Protein AF-A0A258X0D1-F1 (afdb_monomer_lite)

pLDDT: mean 90.56, std 8.78, range [53.41, 97.88]

Radius of gyration: 20.95 Å; chains: 1; bounding box: 41×29×73 Å

Secondary structure (DSSP, 8-state):
-THHHHHHHHHHHHHHHHHHHIIIIIITT--S-HHHHHHHHHHHHHHHHHHHHHHHHHHT----HHHHHHHHHHHHHHHHHHHHHHHHHHHHHHHHHS---HHHHHHHHHHHHHHT-

Sequence (117 aa):
MTAHLLFPLIVSLFFSMVHYLSYTRVVSHLHVKQTTKQWLKYLLISNMIAIIGYLFSRYGFNPPKIVYFALSLSIGIGFVVFIGTIVYELLHLLQRLVPFDEQKRNFFKRSTDLAFL

Foldseek 3Di:
DVVLVVVLVVVLVVLVVLLVLLLVQPLVPDPDDPVVSVVSNVLSVVLSVLLNVLSCCVRPHPDDPVSNVVSVVSVVVSVVSNVVSVVSVVVVVVCVVDPDDPVVVVVVVVVVVVVVD

Structure (mmCIF, N/CA/C/O backbone):
data_AF-A0A258X0D1-F1
#
_entry.id   AF-A0A258X0D1-F1
#
loop_
_atom_site.group_PDB
_atom_site.id
_atom_site.type_symbol
_atom_site.label_atom_id
_atom_site.label_alt_id
_atom_site.label_comp_id
_atom_site.label_asym_id
_atom_site.label_entity_id
_atom_site.label_seq_id
_atom_site.pdbx_PDB_ins_code
_atom_site.Cartn_x
_atom_site.Cartn_y
_atom_site.Cartn_z
_atom_site.occupancy
_atom_site.B_iso_or_equiv
_atom_site.auth_seq_id
_atom_site.auth_comp_id
_atom_site.auth_asym_id
_atom_site.auth_atom_id
_atom_site.pdbx_PDB_model_num
ATOM 1 N N . MET A 1 1 ? 4.376 -14.837 -27.167 1.00 53.41 1 MET A N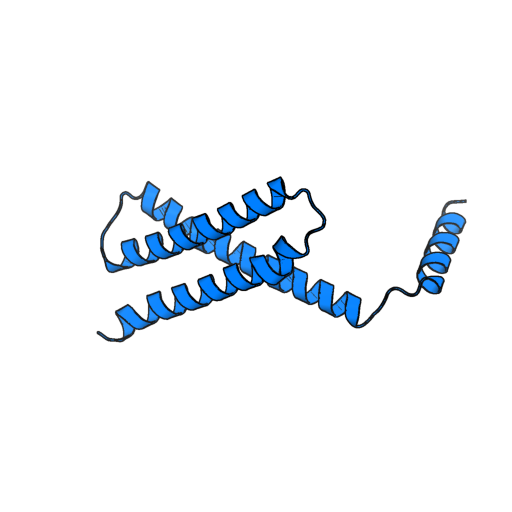 1
ATOM 2 C CA . MET A 1 1 ? 4.125 -13.375 -27.159 1.00 53.41 1 MET A CA 1
ATOM 3 C C . MET A 1 1 ? 3.046 -12.960 -26.151 1.00 53.41 1 MET A C 1
ATOM 5 O O . MET A 1 1 ? 3.261 -11.994 -25.437 1.00 53.41 1 MET A O 1
ATOM 9 N N . THR A 1 2 ? 1.939 -13.703 -26.009 1.00 61.34 2 THR A N 1
ATOM 10 C CA . THR A 1 2 ? 0.822 -13.384 -25.086 1.00 61.34 2 THR A CA 1
ATOM 11 C C . THR A 1 2 ? 1.197 -13.395 -23.594 1.00 61.34 2 THR A C 1
ATOM 13 O O . THR A 1 2 ? 0.790 -12.506 -22.853 1.00 61.34 2 THR A O 1
ATOM 16 N N . ALA A 1 3 ? 2.037 -14.336 -23.150 1.00 65.19 3 ALA A N 1
ATOM 17 C CA . ALA A 1 3 ? 2.432 -14.456 -21.740 1.00 65.19 3 ALA A CA 1
ATOM 18 C C . ALA A 1 3 ? 3.205 -13.238 -21.185 1.00 65.19 3 ALA A C 1
ATOM 20 O O . ALA A 1 3 ? 3.095 -12.938 -19.997 1.00 65.19 3 ALA A O 1
ATOM 21 N N . HIS A 1 4 ? 3.940 -12.501 -22.031 1.00 72.50 4 HIS A N 1
ATOM 22 C CA . HIS A 1 4 ? 4.722 -11.331 -21.601 1.00 72.50 4 HIS A CA 1
ATOM 23 C C . HIS A 1 4 ? 3.849 -10.141 -21.186 1.00 72.50 4 HIS A C 1
ATOM 25 O O . HIS A 1 4 ? 4.292 -9.328 -20.383 1.00 72.50 4 HIS A O 1
ATOM 31 N N . LEU A 1 5 ? 2.616 -10.056 -21.697 1.00 81.38 5 LEU A N 1
ATOM 32 C CA . LEU A 1 5 ? 1.650 -9.015 -21.334 1.00 81.38 5 LEU A CA 1
ATOM 33 C C . LEU A 1 5 ? 0.695 -9.473 -20.226 1.00 81.38 5 LEU A C 1
ATOM 35 O O . LEU A 1 5 ? 0.280 -8.664 -19.400 1.00 81.38 5 LEU A O 1
ATOM 39 N N . LEU A 1 6 ? 0.382 -10.771 -20.169 1.00 88.25 6 LEU A N 1
ATOM 40 C CA . LEU A 1 6 ? -0.517 -11.323 -19.152 1.00 88.25 6 LEU A CA 1
ATOM 41 C C . LEU A 1 6 ? 0.054 -11.186 -17.739 1.00 88.25 6 LEU A C 1
ATOM 43 O O . LEU A 1 6 ? -0.665 -10.789 -16.829 1.00 88.25 6 LEU A O 1
ATOM 47 N N . PHE A 1 7 ? 1.344 -11.468 -17.550 1.00 88.06 7 PHE A N 1
ATOM 48 C CA . PHE A 1 7 ? 1.969 -11.372 -16.231 1.00 88.06 7 PHE A CA 1
ATOM 49 C C . PHE A 1 7 ? 1.909 -9.957 -15.618 1.00 88.06 7 PHE A C 1
ATOM 51 O O . PHE A 1 7 ? 1.356 -9.828 -14.524 1.00 88.06 7 PHE A O 1
ATOM 58 N N . PRO A 1 8 ? 2.407 -8.883 -16.271 1.00 91.38 8 PRO A N 1
ATOM 59 C CA . PRO A 1 8 ? 2.333 -7.539 -15.697 1.00 91.38 8 PRO A CA 1
ATOM 60 C C . PRO A 1 8 ? 0.889 -7.073 -15.489 1.00 91.38 8 PRO A C 1
ATOM 62 O O . PRO A 1 8 ? 0.617 -6.372 -14.517 1.00 91.38 8 PRO A O 1
ATOM 65 N N . LEU A 1 9 ? -0.048 -7.504 -16.340 1.00 91.69 9 LEU A N 1
ATOM 66 C CA . LEU A 1 9 ? -1.467 -7.197 -16.179 1.00 91.69 9 LEU A CA 1
ATOM 67 C C . LEU A 1 9 ? -2.052 -7.851 -14.921 1.00 91.69 9 LEU A C 1
ATOM 69 O O . LEU A 1 9 ? -2.681 -7.165 -14.117 1.00 91.69 9 LEU A O 1
ATOM 73 N N . ILE A 1 10 ? -1.804 -9.147 -14.710 1.00 94.06 10 ILE A N 1
ATOM 74 C CA . ILE A 1 10 ? -2.273 -9.877 -13.522 1.00 94.06 10 ILE A CA 1
ATOM 75 C C . ILE A 1 10 ? -1.662 -9.281 -12.252 1.00 94.06 10 ILE A C 1
ATOM 77 O O . ILE A 1 10 ? -2.381 -9.035 -11.286 1.00 94.06 10 ILE A O 1
ATOM 81 N N . VAL A 1 11 ? -0.355 -9.006 -12.256 1.00 93.62 11 VAL A N 1
ATOM 82 C CA . VAL A 1 11 ? 0.340 -8.419 -11.101 1.00 93.62 11 VAL A CA 1
ATOM 83 C C . VAL A 1 11 ? -0.200 -7.023 -10.791 1.00 93.62 11 VAL A C 1
ATOM 85 O O . VAL A 1 11 ? -0.480 -6.719 -9.632 1.00 93.62 11 VAL A O 1
ATOM 88 N N . SER A 1 12 ? -0.399 -6.184 -11.810 1.00 94.69 12 SER A N 1
ATOM 89 C CA . SER A 1 12 ? -0.979 -4.851 -11.632 1.00 94.69 12 SER A CA 1
ATOM 90 C C . SER A 1 12 ? -2.399 -4.924 -11.071 1.00 94.69 12 SER A C 1
ATOM 92 O O . SER A 1 12 ? -2.721 -4.205 -10.125 1.00 94.69 12 SER A O 1
ATOM 94 N N . LEU A 1 13 ? -3.236 -5.827 -11.588 1.00 96.69 13 LEU A N 1
ATOM 95 C CA . LEU A 1 13 ? -4.606 -6.004 -11.111 1.00 96.69 13 LEU A CA 1
ATOM 96 C C . LEU A 1 13 ? -4.641 -6.516 -9.666 1.00 96.69 13 LEU A C 1
ATOM 98 O O . LEU A 1 13 ? -5.370 -5.965 -8.840 1.00 96.69 13 LEU A O 1
ATOM 102 N N . PHE A 1 14 ? -3.801 -7.501 -9.339 1.00 97.06 14 PHE A N 1
ATOM 103 C CA . PHE A 1 14 ? -3.648 -8.015 -7.980 1.00 97.06 14 PHE A CA 1
ATOM 104 C C . PHE A 1 14 ? -3.250 -6.900 -7.007 1.00 97.06 14 PHE A C 1
ATOM 106 O O . PHE A 1 14 ? -3.956 -6.659 -6.028 1.00 97.06 14 PHE A O 1
ATOM 113 N N . PHE A 1 15 ? -2.174 -6.159 -7.289 1.00 97.31 15 PHE A N 1
ATOM 114 C CA . PHE A 1 15 ? -1.738 -5.086 -6.394 1.00 97.31 15 PHE A CA 1
ATOM 115 C C . PHE A 1 15 ? -2.723 -3.916 -6.347 1.00 97.31 15 PHE A C 1
ATOM 117 O O . PHE A 1 15 ? -2.885 -3.332 -5.278 1.00 97.31 15 PHE A O 1
ATOM 124 N N . SER A 1 16 ? -3.439 -3.616 -7.434 1.00 97.31 16 SER A N 1
ATOM 125 C CA . SER A 1 16 ? -4.530 -2.630 -7.411 1.00 97.31 16 SER A CA 1
ATOM 126 C C . SER A 1 16 ? -5.624 -3.049 -6.433 1.00 97.31 16 SER A C 1
ATOM 128 O O . SER A 1 16 ? -6.058 -2.243 -5.610 1.00 97.31 16 SER A O 1
ATOM 130 N N . MET A 1 17 ? -6.037 -4.319 -6.483 1.00 97.69 17 MET A N 1
ATOM 131 C CA . MET A 1 17 ? -7.036 -4.875 -5.573 1.00 97.69 17 MET A CA 1
ATOM 132 C C . MET A 1 17 ? -6.552 -4.823 -4.124 1.00 97.69 17 MET A C 1
ATOM 134 O O . MET A 1 17 ? -7.304 -4.381 -3.257 1.00 97.69 17 MET A O 1
ATOM 138 N N . VAL A 1 18 ? -5.298 -5.206 -3.864 1.00 97.56 18 VAL A N 1
ATOM 139 C CA . VAL A 1 18 ? -4.694 -5.109 -2.528 1.00 97.56 18 VAL A CA 1
ATOM 140 C C . VAL A 1 18 ? -4.763 -3.674 -2.013 1.00 97.56 18 VAL A C 1
ATOM 142 O O . VAL A 1 18 ? -5.366 -3.443 -0.973 1.00 97.56 18 VAL A O 1
ATOM 145 N N . HIS A 1 19 ? -4.236 -2.698 -2.756 1.00 97.88 19 HIS A N 1
ATOM 146 C CA . HIS A 1 19 ? -4.217 -1.297 -2.325 1.00 97.88 19 HIS A CA 1
ATOM 147 C C . HIS A 1 19 ? -5.625 -0.729 -2.113 1.00 97.88 19 HIS A C 1
ATOM 149 O O . HIS A 1 19 ? -5.866 -0.001 -1.145 1.00 97.88 19 HIS A O 1
ATOM 155 N N . TYR A 1 20 ? -6.567 -1.087 -2.988 1.00 97.38 20 TYR A N 1
ATOM 156 C CA . TYR A 1 20 ? -7.967 -0.703 -2.854 1.00 97.38 20 TYR A CA 1
ATOM 157 C C . TYR A 1 20 ? -8.599 -1.274 -1.577 1.00 97.38 20 TYR A C 1
ATOM 159 O O . TYR A 1 20 ? -9.237 -0.537 -0.816 1.00 97.38 20 TYR A O 1
ATOM 167 N N . LEU A 1 21 ? -8.399 -2.565 -1.301 1.00 96.75 21 LEU A N 1
ATOM 168 C CA . LEU A 1 21 ? -8.907 -3.213 -0.090 1.00 96.75 21 LEU A CA 1
ATOM 169 C C . LEU A 1 21 ? -8.250 -2.643 1.167 1.00 96.75 21 LEU A C 1
ATOM 171 O O . LEU A 1 21 ? -8.954 -2.298 2.113 1.00 96.75 21 LEU A O 1
ATOM 175 N N . SER A 1 22 ? -6.933 -2.449 1.166 1.00 97.12 22 SER A N 1
ATOM 176 C CA . SER A 1 22 ? -6.218 -1.830 2.285 1.00 97.12 22 SER A CA 1
ATOM 177 C C . SER A 1 22 ? -6.749 -0.433 2.590 1.00 97.12 22 SER A C 1
ATOM 179 O O . SER A 1 22 ? -6.953 -0.088 3.753 1.00 97.12 22 SER A O 1
ATOM 181 N N . TYR A 1 23 ? -7.039 0.370 1.564 1.00 97.25 23 TYR A N 1
ATOM 182 C CA . TYR A 1 23 ? -7.622 1.690 1.774 1.00 97.25 23 TYR A CA 1
ATOM 183 C C . TYR A 1 23 ? -9.048 1.614 2.338 1.00 97.25 23 TYR A C 1
ATOM 185 O O . TYR A 1 23 ? -9.348 2.247 3.351 1.00 97.25 23 TYR A O 1
ATOM 193 N N . THR A 1 24 ? -9.922 0.842 1.687 1.00 96.00 24 THR A N 1
ATOM 194 C CA . THR A 1 24 ? -11.360 0.797 2.002 1.00 96.00 24 THR A CA 1
ATOM 195 C C . THR A 1 24 ? -11.690 0.046 3.285 1.00 96.00 24 THR A C 1
ATOM 197 O O . THR A 1 24 ? -12.691 0.375 3.920 1.00 96.00 24 THR A O 1
ATOM 200 N N . ARG A 1 25 ? -10.877 -0.937 3.682 1.00 94.50 25 ARG A N 1
ATOM 201 C CA . ARG A 1 25 ? -11.086 -1.741 4.893 1.00 94.50 25 ARG A CA 1
ATOM 202 C C . ARG A 1 25 ? -10.250 -1.243 6.058 1.00 94.50 25 ARG A C 1
ATOM 204 O O . ARG A 1 25 ? -10.805 -1.032 7.12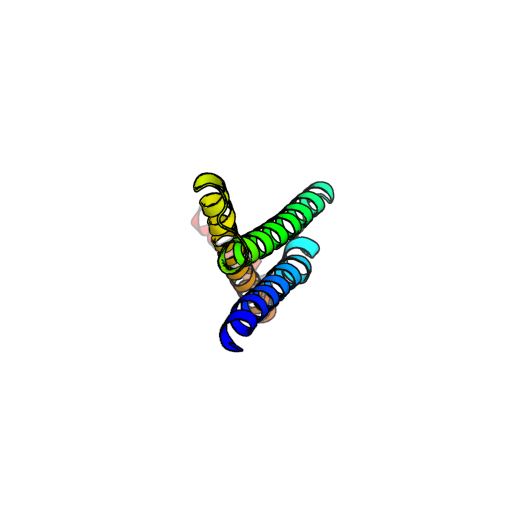7 1.00 94.50 25 ARG A O 1
ATOM 211 N N . VAL A 1 26 ? -8.961 -0.983 5.848 1.00 95.56 26 VAL A N 1
ATOM 212 C CA . VAL A 1 26 ? -8.035 -0.671 6.947 1.00 95.56 26 VAL A CA 1
ATOM 213 C C . VAL A 1 26 ? -7.921 0.836 7.176 1.00 95.56 26 VAL A C 1
ATOM 215 O O . VAL A 1 26 ? -8.212 1.329 8.265 1.00 95.56 26 VAL A O 1
ATOM 218 N N . VAL A 1 27 ? -7.516 1.601 6.156 1.00 95.12 27 VAL A N 1
ATOM 219 C CA . VAL A 1 27 ? -7.169 3.028 6.326 1.00 95.12 27 VAL A CA 1
ATOM 220 C C . VAL A 1 27 ? -8.398 3.895 6.616 1.00 95.12 27 VAL A C 1
ATOM 222 O O . VAL A 1 27 ? -8.338 4.793 7.460 1.00 95.12 27 VAL A O 1
ATOM 225 N N . SER A 1 28 ? -9.521 3.643 5.942 1.00 93.12 28 SER A N 1
ATOM 226 C CA . SER A 1 28 ? -10.774 4.388 6.134 1.00 93.12 28 SER A CA 1
ATOM 227 C C . SER A 1 28 ? -11.352 4.213 7.549 1.00 93.12 28 SER A C 1
ATOM 229 O O . SER A 1 28 ? -11.754 5.209 8.159 1.00 93.12 28 SER A O 1
ATOM 231 N N . HIS A 1 29 ? -11.313 2.992 8.095 1.00 93.00 29 HIS A N 1
ATOM 232 C CA . HIS A 1 29 ? -11.864 2.620 9.407 1.00 93.00 29 HIS A CA 1
ATOM 233 C C . HIS A 1 29 ? -10.889 2.832 10.576 1.00 93.00 29 HIS A C 1
ATOM 235 O O . HIS A 1 29 ? -11.257 2.655 11.739 1.00 93.00 29 HIS A O 1
ATOM 241 N N . LEU A 1 30 ? -9.647 3.238 10.299 1.00 91.25 30 LEU A N 1
ATOM 242 C CA . LEU A 1 30 ? -8.670 3.548 11.337 1.00 91.25 30 LEU A CA 1
ATOM 243 C C . LEU A 1 30 ? -9.140 4.757 12.171 1.00 91.25 30 LEU A C 1
ATOM 245 O O . LEU A 1 30 ? -9.479 5.808 11.624 1.00 91.25 30 LEU A O 1
ATOM 249 N N . HIS A 1 31 ? -9.126 4.652 13.498 1.00 92.00 31 HIS A N 1
ATOM 250 C CA . HIS A 1 31 ? -9.503 5.752 14.397 1.00 92.00 31 HIS A CA 1
ATOM 251 C C . HIS A 1 31 ? -8.301 6.674 14.665 1.00 92.00 31 HIS A C 1
ATOM 253 O O . HIS A 1 31 ? -7.758 6.720 15.765 1.00 92.00 31 HIS A O 1
ATOM 259 N N . VAL A 1 32 ? -7.849 7.388 13.629 1.00 94.25 32 VAL A N 1
ATOM 260 C CA . VAL A 1 32 ? -6.706 8.321 13.685 1.00 94.25 32 VAL A CA 1
ATOM 261 C C . VAL A 1 32 ? -7.048 9.673 13.059 1.00 94.25 32 VAL A C 1
ATOM 263 O O . VAL A 1 32 ? -8.058 9.812 12.366 1.00 94.25 32 VAL A O 1
ATOM 266 N N . LYS A 1 33 ? -6.177 10.670 13.267 1.00 96.19 33 LYS A N 1
ATOM 267 C CA . LYS A 1 33 ? -6.311 12.005 12.666 1.00 96.19 33 LYS A CA 1
ATOM 268 C C . LYS A 1 33 ? -6.431 11.918 11.140 1.00 96.19 33 LYS A C 1
ATOM 270 O O . LYS A 1 33 ? -5.748 11.127 10.489 1.00 96.19 33 LYS A O 1
ATOM 275 N N . GLN A 1 34 ? -7.245 12.800 10.561 1.00 94.31 34 GLN A N 1
ATOM 276 C CA . GLN A 1 34 ? -7.481 12.832 9.115 1.00 94.31 34 GLN A CA 1
ATOM 277 C C . GLN A 1 34 ? -6.197 13.073 8.309 1.00 94.31 34 GLN A C 1
ATOM 279 O O . GLN A 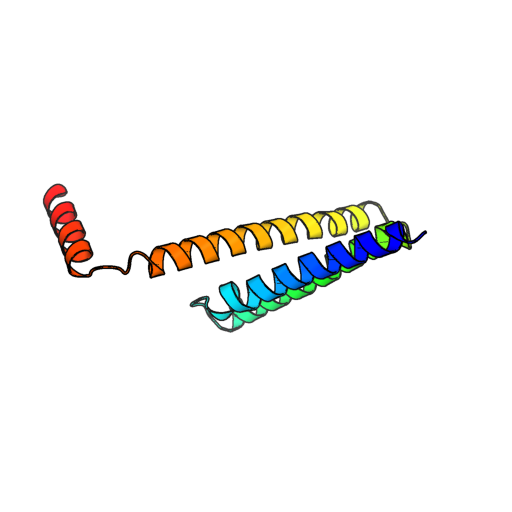1 34 ? -6.020 12.493 7.241 1.00 94.31 34 GLN A O 1
ATOM 284 N N . THR A 1 35 ? -5.269 13.871 8.842 1.00 96.06 35 THR A N 1
ATOM 285 C CA . THR A 1 35 ? -3.947 14.099 8.242 1.00 96.06 35 THR A CA 1
ATOM 286 C C . THR A 1 35 ? -3.154 12.799 8.111 1.00 96.06 35 THR A C 1
ATOM 288 O O . THR A 1 35 ? -2.609 12.516 7.048 1.00 96.06 35 THR A O 1
ATOM 291 N N . THR A 1 36 ? -3.151 11.952 9.143 1.00 95.62 36 THR A N 1
ATOM 292 C CA . THR A 1 36 ? -2.509 10.630 9.105 1.00 95.62 36 THR A CA 1
ATOM 293 C C . THR A 1 36 ? -3.164 9.717 8.067 1.00 95.62 36 THR A C 1
ATOM 295 O O . THR A 1 36 ? -2.456 9.048 7.316 1.00 95.62 36 THR A O 1
ATOM 298 N N . LYS A 1 37 ? -4.501 9.729 7.948 1.00 96.06 37 LYS A N 1
ATOM 299 C CA . LYS A 1 37 ? -5.200 8.971 6.891 1.00 96.06 37 LYS A CA 1
ATOM 300 C C . LYS A 1 37 ? -4.786 9.418 5.488 1.00 96.06 37 LYS A C 1
ATOM 302 O O . LYS A 1 37 ? -4.628 8.576 4.607 1.00 96.06 37 LYS A O 1
ATOM 307 N N . GLN A 1 38 ? -4.590 10.722 5.274 1.00 96.62 38 GLN A N 1
ATOM 308 C CA . GLN A 1 38 ? -4.107 11.238 3.989 1.00 96.62 38 GLN A CA 1
ATOM 309 C C . GLN A 1 38 ? -2.682 10.769 3.681 1.00 96.62 38 GLN A C 1
ATOM 311 O O . GLN A 1 38 ? -2.438 10.306 2.570 1.00 96.62 38 GLN A O 1
ATOM 316 N N . TRP A 1 39 ? -1.771 10.796 4.658 1.00 97.56 39 TRP A N 1
ATOM 317 C CA . TRP A 1 39 ? -0.417 10.259 4.480 1.00 97.56 39 TRP A CA 1
ATOM 318 C C . TRP A 1 39 ? -0.415 8.770 4.120 1.00 97.56 39 TRP A C 1
ATOM 320 O O . TRP A 1 39 ? 0.281 8.372 3.189 1.00 97.56 39 TRP A O 1
ATOM 330 N N . LEU A 1 40 ? -1.245 7.958 4.783 1.00 96.31 40 LEU A N 1
ATOM 331 C CA . LEU A 1 40 ? -1.403 6.539 4.443 1.00 96.31 40 LEU A CA 1
ATOM 332 C C . LEU A 1 40 ? -1.970 6.343 3.030 1.00 96.31 40 LEU A C 1
ATOM 334 O O . LEU A 1 40 ? -1.501 5.479 2.291 1.00 96.31 40 LEU A O 1
ATOM 338 N N . LYS A 1 41 ? -2.938 7.170 2.618 1.00 96.62 41 LYS A N 1
ATOM 339 C CA . LYS A 1 41 ? -3.459 7.163 1.244 1.00 96.62 41 LYS A CA 1
ATOM 340 C C . LYS A 1 41 ? -2.358 7.486 0.230 1.00 96.62 41 LYS A C 1
ATOM 342 O O . LYS A 1 41 ? -2.249 6.792 -0.777 1.00 96.62 41 LYS A O 1
ATOM 347 N N . TYR A 1 42 ? -1.541 8.508 0.484 1.00 97.38 42 TYR A N 1
ATOM 348 C CA . TYR A 1 42 ? -0.430 8.859 -0.402 1.00 97.38 42 TYR A CA 1
ATOM 349 C C . TYR A 1 42 ? 0.636 7.767 -0.459 1.00 97.38 42 TYR A C 1
ATOM 351 O O . TYR A 1 42 ? 1.148 7.508 -1.543 1.00 97.38 42 TYR A O 1
ATOM 359 N N . LEU A 1 43 ? 0.918 7.089 0.657 1.00 96.75 43 LEU A N 1
ATOM 360 C CA . LEU A 1 43 ? 1.816 5.932 0.695 1.00 96.75 43 LEU A CA 1
ATOM 361 C C . LEU A 1 43 ? 1.301 4.792 -0.193 1.00 96.75 43 LEU A C 1
ATOM 363 O O . LEU A 1 43 ? 2.063 4.242 -0.981 1.00 96.75 43 LEU A O 1
ATOM 367 N N . LEU A 1 44 ? 0.009 4.464 -0.111 1.00 97.31 44 LEU A N 1
ATOM 368 C CA . LEU A 1 44 ? -0.599 3.437 -0.962 1.00 97.31 44 LEU A CA 1
ATOM 369 C C . LEU A 1 44 ? -0.527 3.817 -2.451 1.00 97.31 44 LEU A C 1
ATOM 371 O O . LEU A 1 44 ? -0.154 2.999 -3.287 1.00 97.31 44 LEU A O 1
ATOM 375 N N . ILE A 1 45 ? -0.845 5.069 -2.792 1.00 97.38 45 ILE A N 1
ATOM 376 C CA . ILE A 1 45 ? -0.792 5.541 -4.184 1.00 97.38 45 ILE A CA 1
ATOM 377 C C . ILE A 1 45 ? 0.648 5.531 -4.710 1.00 97.38 45 ILE A C 1
ATOM 379 O O . ILE A 1 45 ? 0.893 5.045 -5.814 1.00 97.38 45 ILE A O 1
ATOM 383 N N . SER A 1 46 ? 1.611 6.037 -3.935 1.00 97.38 46 SER A N 1
ATOM 384 C CA . SER A 1 46 ? 3.013 6.081 -4.356 1.00 97.38 46 SER A CA 1
ATOM 385 C C . SER A 1 46 ? 3.612 4.680 -4.491 1.00 97.38 46 SER A C 1
ATOM 387 O O . SER A 1 46 ? 4.347 4.427 -5.447 1.00 97.38 46 SER A O 1
ATOM 389 N N . ASN A 1 47 ? 3.246 3.745 -3.607 1.00 97.50 47 ASN A N 1
ATOM 390 C CA . ASN A 1 47 ? 3.662 2.351 -3.720 1.00 97.50 47 ASN A CA 1
ATOM 391 C C . ASN A 1 47 ? 3.102 1.690 -4.986 1.00 97.50 47 ASN A C 1
ATOM 393 O O . ASN A 1 47 ? 3.858 1.056 -5.720 1.00 97.50 47 ASN A O 1
ATOM 397 N N . MET A 1 48 ? 1.826 1.917 -5.305 1.00 97.06 48 MET A N 1
ATOM 398 C CA . MET A 1 48 ? 1.220 1.409 -6.537 1.00 97.06 48 MET A CA 1
ATOM 399 C C . MET A 1 48 ? 1.924 1.944 -7.794 1.00 97.06 48 MET A C 1
ATOM 401 O O . MET A 1 48 ? 2.218 1.180 -8.716 1.00 97.06 48 MET A O 1
ATOM 405 N N . ILE A 1 49 ? 2.256 3.240 -7.825 1.00 97.00 49 ILE A N 1
ATOM 406 C CA . ILE A 1 49 ? 3.019 3.841 -8.930 1.00 97.00 49 ILE A CA 1
ATOM 407 C C . ILE A 1 49 ? 4.403 3.187 -9.052 1.00 97.00 49 ILE A C 1
ATOM 409 O O . ILE A 1 49 ? 4.836 2.872 -10.160 1.00 97.00 49 ILE A O 1
ATOM 413 N N . ALA A 1 50 ? 5.087 2.933 -7.933 1.00 96.31 50 ALA A N 1
ATOM 414 C CA . ALA A 1 50 ? 6.392 2.275 -7.936 1.00 96.31 50 ALA A CA 1
ATOM 415 C C . ALA A 1 50 ? 6.320 0.819 -8.435 1.00 96.31 50 ALA A C 1
ATOM 417 O O . ALA A 1 50 ? 7.192 0.399 -9.195 1.00 96.31 50 ALA A O 1
ATOM 418 N N . ILE A 1 51 ? 5.261 0.073 -8.104 1.00 96.12 51 ILE A N 1
ATOM 419 C CA . ILE A 1 51 ? 5.037 -1.287 -8.626 1.00 96.12 51 ILE A CA 1
ATOM 420 C C . ILE A 1 51 ? 4.827 -1.254 -10.143 1.00 96.12 51 ILE A C 1
ATOM 422 O O . ILE A 1 51 ? 5.413 -2.054 -10.874 1.00 96.12 51 ILE A O 1
ATOM 426 N N . ILE A 1 52 ? 4.034 -0.302 -10.640 1.00 94.94 52 ILE A N 1
ATOM 427 C CA . ILE A 1 52 ? 3.857 -0.098 -12.083 1.00 94.94 52 ILE A CA 1
ATOM 428 C C . ILE A 1 52 ? 5.206 0.240 -12.737 1.00 94.94 52 ILE A C 1
ATOM 430 O O . ILE A 1 52 ? 5.567 -0.357 -13.751 1.00 94.94 52 ILE A O 1
ATOM 434 N N . GLY A 1 53 ? 5.991 1.132 -12.126 1.00 93.94 53 GLY A N 1
ATOM 435 C CA . GLY A 1 53 ? 7.342 1.474 -12.576 1.00 93.94 53 GLY A CA 1
ATOM 436 C C . GLY A 1 53 ? 8.284 0.269 -12.618 1.00 93.94 53 GLY A C 1
ATOM 437 O O . GLY A 1 53 ? 9.026 0.108 -13.587 1.00 93.94 53 GLY A O 1
ATOM 438 N N . TYR A 1 54 ? 8.212 -0.623 -11.624 1.00 94.25 54 TYR A N 1
ATOM 439 C CA . TYR A 1 54 ? 8.956 -1.881 -11.630 1.00 94.25 54 TYR A CA 1
ATOM 440 C C . TYR A 1 54 ? 8.586 -2.736 -12.845 1.00 94.25 54 TYR A C 1
ATOM 442 O O . TYR A 1 54 ? 9.474 -3.161 -13.585 1.00 94.25 54 TYR A O 1
ATOM 450 N N . LEU A 1 55 ? 7.290 -2.942 -13.098 1.00 92.81 55 LEU A N 1
ATOM 451 C CA . LEU A 1 55 ? 6.823 -3.723 -14.246 1.00 92.81 55 LEU A CA 1
ATOM 452 C C . LEU A 1 55 ? 7.280 -3.095 -15.570 1.00 92.81 55 LEU A C 1
ATOM 454 O O . LEU A 1 55 ? 7.807 -3.803 -16.426 1.00 92.81 55 LEU A O 1
ATOM 458 N N . PHE A 1 56 ? 7.183 -1.773 -15.723 1.00 91.00 56 PHE A N 1
ATOM 459 C CA . PHE A 1 56 ? 7.706 -1.090 -16.911 1.00 91.00 56 PHE A CA 1
ATOM 460 C C . PHE A 1 56 ? 9.219 -1.256 -17.067 1.00 91.00 56 PHE A C 1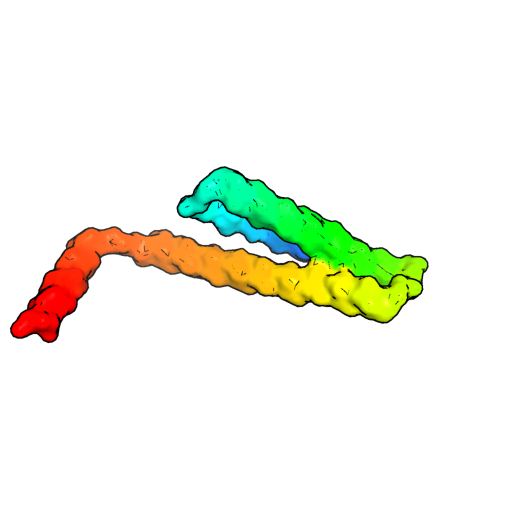
ATOM 462 O O . PHE A 1 56 ? 9.681 -1.536 -18.170 1.00 91.00 56 PHE A O 1
ATOM 469 N N . SER A 1 57 ? 9.998 -1.156 -15.988 1.00 90.81 57 SER A N 1
ATOM 470 C CA . SER A 1 57 ? 11.443 -1.409 -16.056 1.00 90.81 57 SER A CA 1
ATOM 471 C C . SER A 1 57 ? 11.781 -2.869 -16.371 1.00 90.81 57 SER A C 1
ATOM 473 O O . SER A 1 57 ? 12.803 -3.178 -16.968 1.00 90.81 57 SER A O 1
ATOM 475 N N . ARG A 1 58 ? 10.912 -3.810 -16.007 1.00 86.50 58 ARG A N 1
ATOM 476 C CA . ARG A 1 58 ? 11.153 -5.223 -16.291 1.00 86.50 58 ARG A CA 1
ATOM 477 C C . ARG A 1 58 ? 10.978 -5.560 -17.774 1.00 86.50 58 ARG A C 1
ATOM 479 O O . ARG A 1 58 ? 11.664 -6.455 -18.261 1.00 86.50 58 ARG A O 1
ATOM 486 N N . TYR A 1 59 ? 10.062 -4.879 -18.466 1.00 84.75 59 TYR A N 1
ATOM 487 C CA . TYR A 1 59 ? 9.662 -5.218 -19.839 1.00 84.75 59 TYR A CA 1
ATOM 488 C C . TYR A 1 59 ? 10.010 -4.159 -20.894 1.00 84.75 59 TYR A C 1
ATOM 490 O O . TYR A 1 59 ? 9.993 -4.478 -22.079 1.00 84.75 59 TYR A O 1
ATOM 498 N N . GLY A 1 60 ? 10.295 -2.919 -20.493 1.00 81.00 60 GLY A N 1
ATOM 499 C CA . GLY A 1 60 ? 10.428 -1.782 -21.409 1.00 81.00 60 GLY A CA 1
ATOM 500 C C . GLY A 1 60 ? 11.801 -1.113 -21.431 1.00 81.00 60 GLY A C 1
ATOM 501 O O . GLY A 1 60 ? 12.215 -0.643 -22.485 1.00 81.00 60 GLY A O 1
ATOM 502 N N . PHE A 1 61 ? 12.522 -1.042 -20.308 1.00 83.75 61 PHE A N 1
ATOM 503 C CA . PHE A 1 61 ? 13.806 -0.328 -20.249 1.00 83.75 61 PHE A CA 1
ATOM 504 C C . PHE A 1 61 ? 14.660 -0.773 -19.060 1.00 83.75 61 PHE A C 1
ATOM 506 O O . PHE A 1 61 ? 14.116 -1.119 -18.026 1.00 83.75 61 PHE A O 1
ATOM 513 N N . ASN A 1 62 ? 15.991 -0.694 -19.154 1.00 86.69 62 ASN A N 1
ATOM 514 C CA . ASN A 1 62 ? 16.898 -1.036 -18.050 1.00 86.69 62 ASN A CA 1
ATOM 515 C C . ASN A 1 62 ? 17.316 0.222 -17.258 1.00 86.69 62 ASN A C 1
ATOM 517 O O . ASN A 1 62 ? 18.246 0.912 -17.683 1.00 86.69 62 ASN A O 1
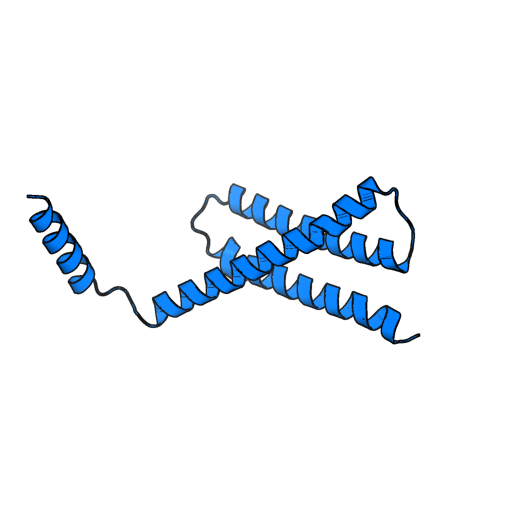ATOM 521 N N . PRO A 1 63 ? 16.668 0.555 -16.123 1.00 89.56 63 PRO A N 1
ATOM 522 C CA . PRO A 1 63 ? 17.099 1.656 -15.269 1.00 89.56 63 PRO A CA 1
ATOM 523 C C . PRO A 1 63 ? 18.436 1.363 -14.567 1.00 89.56 63 PRO A C 1
ATOM 525 O O . PRO A 1 63 ? 18.848 0.205 -14.451 1.00 89.56 63 PRO A O 1
ATOM 528 N N . PRO A 1 64 ? 19.090 2.395 -14.001 1.00 93.00 64 PRO A N 1
ATOM 529 C CA . PRO A 1 64 ? 20.228 2.213 -13.107 1.00 93.00 64 PRO A CA 1
ATOM 530 C C . PRO A 1 64 ? 19.903 1.250 -11.956 1.00 93.00 64 PRO A C 1
ATOM 532 O O . PRO A 1 64 ? 18.796 1.265 -11.415 1.00 93.00 64 PRO A O 1
ATOM 535 N N . LYS A 1 65 ? 20.892 0.452 -11.527 1.00 92.00 65 LYS A N 1
ATOM 536 C CA . LYS A 1 65 ? 20.718 -0.625 -10.528 1.00 92.00 65 LYS A CA 1
ATOM 537 C C . LYS A 1 65 ? 20.020 -0.170 -9.241 1.00 92.00 65 LYS A C 1
ATOM 539 O O . LYS A 1 65 ? 19.185 -0.892 -8.712 1.00 92.00 65 LYS A O 1
ATOM 544 N N . ILE A 1 66 ? 20.335 1.035 -8.765 1.00 94.50 66 ILE A N 1
ATOM 545 C CA . ILE A 1 66 ? 19.751 1.624 -7.549 1.00 94.50 66 ILE A CA 1
ATOM 546 C C . ILE A 1 66 ? 18.246 1.859 -7.719 1.00 94.50 66 ILE A C 1
ATOM 548 O O . ILE A 1 66 ? 17.459 1.506 -6.845 1.00 94.50 66 ILE A O 1
ATOM 552 N N . VAL A 1 67 ? 17.840 2.406 -8.867 1.00 93.38 67 VAL A N 1
ATOM 553 C CA . VAL A 1 67 ? 16.430 2.664 -9.178 1.00 93.38 67 VAL A CA 1
ATOM 554 C C . VAL A 1 67 ? 15.686 1.344 -9.346 1.00 93.38 67 VAL A C 1
ATOM 556 O O . VAL A 1 67 ? 14.615 1.174 -8.772 1.00 93.38 67 VAL A O 1
ATOM 559 N N . TYR A 1 68 ? 16.277 0.374 -10.052 1.00 92.94 68 TYR A N 1
ATOM 560 C CA . TYR A 1 68 ? 15.690 -0.961 -10.184 1.00 92.94 68 TYR A CA 1
ATOM 561 C C . TYR A 1 68 ? 15.480 -1.638 -8.821 1.00 92.94 68 TYR A C 1
ATOM 563 O O . TYR A 1 68 ? 14.426 -2.219 -8.570 1.00 92.94 68 TYR A O 1
ATOM 571 N N . PHE A 1 69 ? 16.458 -1.531 -7.917 1.00 94.12 69 PHE A N 1
ATOM 572 C CA . PHE A 1 69 ? 16.357 -2.067 -6.561 1.00 94.12 69 PHE A CA 1
ATOM 573 C C . PHE A 1 69 ? 15.238 -1.391 -5.756 1.00 94.12 69 PHE A C 1
ATOM 575 O O . PHE A 1 69 ? 14.417 -2.085 -5.160 1.00 94.12 69 PHE A O 1
ATOM 582 N N . ALA A 1 70 ? 15.149 -0.057 -5.788 1.00 94.00 70 ALA A N 1
ATOM 583 C CA . ALA A 1 70 ? 14.081 0.682 -5.111 1.00 94.00 70 ALA A CA 1
ATOM 584 C C . ALA A 1 70 ? 12.686 0.313 -5.651 1.00 94.00 70 ALA A C 1
ATOM 586 O O . ALA A 1 70 ? 11.751 0.096 -4.878 1.00 94.00 70 ALA A O 1
ATOM 587 N N . LEU A 1 71 ? 12.552 0.167 -6.972 1.00 94.25 71 LEU A N 1
ATOM 588 C CA . LEU A 1 71 ? 11.323 -0.306 -7.610 1.00 94.25 71 LEU A CA 1
ATOM 589 C C . LEU A 1 71 ? 10.997 -1.749 -7.196 1.00 94.25 71 LEU A C 1
ATOM 591 O O . LEU A 1 71 ? 9.851 -2.046 -6.876 1.00 94.25 71 LEU A O 1
ATOM 595 N N . SER A 1 72 ? 11.991 -2.635 -7.113 1.00 94.25 72 SER A N 1
ATOM 596 C CA . SER A 1 72 ? 11.792 -4.009 -6.632 1.00 94.25 72 SER A CA 1
ATOM 597 C C . SER A 1 72 ? 11.340 -4.053 -5.171 1.00 94.25 72 SER A C 1
ATOM 599 O O . SER A 1 72 ? 10.530 -4.903 -4.803 1.00 94.25 72 SER A O 1
ATOM 601 N N . LEU A 1 73 ? 11.835 -3.138 -4.336 1.00 96.12 73 LEU A N 1
ATOM 602 C CA . LEU A 1 73 ? 11.441 -3.042 -2.932 1.00 96.12 73 LEU A CA 1
ATOM 603 C C . LEU A 1 73 ? 9.961 -2.658 -2.780 1.00 96.12 73 LEU A C 1
ATOM 605 O O . LEU A 1 73 ? 9.307 -3.099 -1.834 1.00 96.12 73 LEU A O 1
ATOM 609 N N . SER A 1 74 ? 9.407 -1.899 -3.733 1.00 96.12 74 SER A N 1
ATOM 610 C CA . SER A 1 74 ? 7.992 -1.512 -3.715 1.00 96.12 74 SER A CA 1
ATOM 611 C C . SER A 1 74 ? 7.042 -2.713 -3.734 1.00 96.12 74 SER A C 1
ATOM 613 O O . SER A 1 74 ? 6.035 -2.683 -3.031 1.00 96.12 74 SER A O 1
ATOM 615 N N . ILE A 1 75 ? 7.405 -3.797 -4.432 1.00 95.69 75 ILE A N 1
ATOM 616 C CA . ILE A 1 75 ? 6.653 -5.061 -4.421 1.00 95.69 75 ILE A CA 1
ATOM 617 C C . ILE A 1 75 ? 6.635 -5.662 -3.014 1.00 95.69 75 ILE A C 1
ATOM 619 O O . ILE A 1 75 ? 5.587 -6.104 -2.546 1.00 95.69 75 ILE A O 1
ATOM 623 N N . GLY A 1 76 ? 7.776 -5.651 -2.318 1.00 96.44 76 GLY A N 1
ATOM 624 C CA . GLY A 1 76 ? 7.871 -6.123 -0.936 1.00 96.44 76 GLY A CA 1
ATOM 625 C C . GLY A 1 76 ? 6.963 -5.330 0.004 1.00 96.44 76 GLY A C 1
ATOM 626 O O . GLY A 1 76 ? 6.219 -5.918 0.786 1.00 96.44 76 GLY A O 1
ATOM 627 N N . ILE A 1 77 ? 6.947 -4.001 -0.129 1.00 96.94 77 ILE A N 1
ATOM 628 C CA . ILE A 1 77 ? 6.026 -3.132 0.620 1.00 96.94 77 ILE A CA 1
ATOM 629 C C . ILE A 1 77 ? 4.564 -3.484 0.296 1.00 96.94 77 ILE A C 1
ATOM 631 O O . ILE A 1 77 ? 3.754 -3.610 1.214 1.00 96.94 77 ILE A O 1
ATOM 635 N N . GLY A 1 78 ? 4.233 -3.724 -0.976 1.00 97.19 78 GLY A N 1
ATOM 636 C CA . GLY A 1 78 ? 2.901 -4.172 -1.385 1.00 97.19 78 GLY A CA 1
ATOM 637 C C . GLY A 1 78 ? 2.482 -5.489 -0.719 1.00 97.19 78 GLY A C 1
ATOM 638 O O . GLY A 1 78 ? 1.336 -5.627 -0.291 1.00 97.19 78 GLY A O 1
ATOM 639 N N . PHE A 1 79 ? 3.404 -6.443 -0.555 1.00 97.62 79 PHE A N 1
ATOM 640 C CA . PHE A 1 79 ? 3.136 -7.683 0.184 1.00 97.62 79 PHE A CA 1
ATOM 641 C C . PHE A 1 79 ? 2.940 -7.457 1.685 1.00 97.62 79 PHE A C 1
ATOM 643 O O . PHE A 1 79 ? 2.066 -8.083 2.280 1.00 97.62 79 PHE A O 1
ATOM 650 N N . VAL A 1 80 ? 3.692 -6.546 2.304 1.00 97.38 80 VAL A N 1
ATOM 651 C CA . VAL A 1 80 ? 3.464 -6.172 3.711 1.00 97.38 80 VAL A CA 1
ATOM 652 C C . VAL A 1 80 ? 2.060 -5.590 3.885 1.00 97.38 80 VAL A C 1
ATOM 654 O O . VAL A 1 80 ? 1.336 -5.983 4.799 1.00 97.38 80 VAL A O 1
ATOM 657 N N . VAL A 1 81 ? 1.641 -4.712 2.971 1.00 97.25 81 VAL A N 1
ATOM 658 C CA . VAL A 1 81 ? 0.284 -4.147 2.941 1.00 97.25 81 VAL A CA 1
ATOM 659 C C . VAL A 1 81 ? -0.773 -5.246 2.758 1.00 97.25 81 VAL A C 1
ATOM 661 O O . VAL A 1 81 ? -1.788 -5.250 3.460 1.00 97.25 81 VAL A O 1
ATOM 664 N N . PHE A 1 82 ? -0.523 -6.216 1.876 1.00 97.69 82 PHE A N 1
ATOM 665 C CA . PHE A 1 82 ? -1.402 -7.368 1.666 1.00 97.69 82 PHE A CA 1
ATOM 666 C C . PHE A 1 82 ? -1.580 -8.208 2.934 1.00 97.69 82 PHE A C 1
ATOM 668 O O . PHE A 1 82 ? -2.711 -8.414 3.377 1.00 97.69 82 PHE A O 1
ATOM 675 N N . ILE A 1 83 ? -0.478 -8.635 3.556 1.00 97.88 83 ILE A N 1
ATOM 676 C CA . ILE A 1 83 ? -0.519 -9.426 4.792 1.00 97.88 83 ILE A CA 1
ATOM 677 C C . ILE A 1 83 ? -1.185 -8.633 5.917 1.00 97.88 83 ILE A C 1
ATOM 679 O O . ILE A 1 83 ? -2.054 -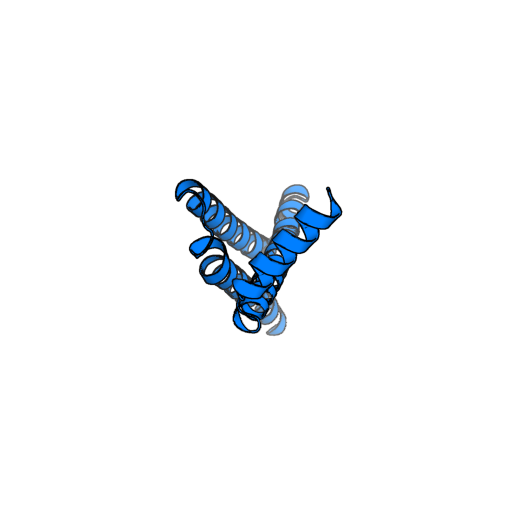9.167 6.602 1.00 97.88 83 ILE A O 1
ATOM 683 N N . GLY A 1 84 ? -0.860 -7.347 6.065 1.00 96.06 84 GLY A N 1
ATOM 684 C CA . GLY A 1 84 ? -1.512 -6.479 7.046 1.00 96.06 84 GLY A CA 1
ATOM 685 C C . GLY A 1 84 ? -3.028 -6.388 6.845 1.00 96.06 84 GLY A C 1
ATOM 686 O O . GLY A 1 84 ? -3.781 -6.393 7.816 1.00 96.06 84 GLY A O 1
ATOM 687 N N . THR A 1 85 ? -3.490 -6.378 5.593 1.00 96.00 85 THR A N 1
ATOM 688 C CA . THR A 1 85 ? -4.925 -6.365 5.262 1.00 96.00 85 THR A CA 1
ATOM 689 C C . THR A 1 85 ? -5.598 -7.689 5.608 1.00 96.00 85 THR A C 1
ATOM 691 O O . THR A 1 85 ? -6.678 -7.677 6.192 1.00 96.00 85 THR A O 1
ATOM 694 N N . ILE A 1 86 ? -4.954 -8.825 5.315 1.00 97.06 86 ILE A N 1
ATOM 695 C CA . ILE A 1 86 ? -5.456 -10.151 5.714 1.00 97.06 86 ILE A CA 1
ATOM 696 C C . ILE A 1 86 ? -5.575 -10.243 7.234 1.00 97.06 86 ILE A C 1
ATOM 698 O O . ILE A 1 86 ? -6.606 -10.676 7.743 1.00 97.06 86 ILE A O 1
ATOM 702 N N . VAL A 1 87 ? -4.538 -9.821 7.961 1.00 96.19 87 VAL A N 1
ATOM 703 C CA . VAL A 1 87 ? -4.539 -9.839 9.428 1.00 96.19 87 VAL A CA 1
ATOM 704 C C . VAL A 1 87 ? -5.660 -8.956 9.970 1.00 96.19 87 VAL A C 1
ATOM 706 O O . VAL A 1 87 ? -6.403 -9.396 10.844 1.00 96.19 87 VAL A O 1
ATOM 709 N N . TYR A 1 88 ? -5.829 -7.745 9.434 1.00 94.44 88 TYR A N 1
ATOM 710 C CA . TYR A 1 88 ? -6.918 -6.857 9.837 1.00 94.44 88 TYR A CA 1
ATOM 711 C C . TYR A 1 88 ? -8.293 -7.499 9.624 1.00 94.44 88 TYR A C 1
ATOM 713 O O . TYR A 1 88 ? -9.114 -7.498 10.539 1.00 94.44 88 TYR A O 1
ATOM 721 N N . GLU A 1 89 ? -8.537 -8.081 8.448 1.00 93.62 89 GLU A N 1
ATOM 722 C CA . GLU A 1 89 ? -9.823 -8.710 8.142 1.00 93.62 89 GLU A CA 1
ATOM 723 C C . GLU A 1 89 ? -10.069 -9.937 9.030 1.00 93.62 89 GLU A C 1
ATOM 725 O O . GLU A 1 89 ? -11.171 -10.109 9.545 1.00 93.62 89 GLU A O 1
ATOM 730 N N . LEU A 1 90 ? -9.041 -10.753 9.289 1.00 94.12 90 LEU A N 1
ATOM 731 C CA . LEU A 1 90 ? -9.147 -11.895 10.196 1.00 94.12 90 LEU A CA 1
ATOM 732 C C . LEU A 1 90 ? -9.523 -11.447 11.614 1.00 94.12 90 LEU A C 1
ATOM 734 O O . LEU A 1 90 ? -10.442 -12.005 12.210 1.00 94.12 90 LEU A O 1
ATOM 738 N N . LEU A 1 91 ? -8.857 -10.417 12.140 1.00 91.56 91 LEU A N 1
ATOM 739 C CA . LEU A 1 91 ? -9.174 -9.855 13.456 1.00 91.56 91 LEU A CA 1
ATOM 740 C C . LEU A 1 91 ? -10.588 -9.265 13.493 1.00 91.56 91 LEU A C 1
ATOM 742 O O . LEU A 1 91 ? -11.319 -9.478 14.461 1.00 91.56 91 LEU A O 1
ATOM 746 N N . HIS A 1 92 ? -10.999 -8.573 12.430 1.00 89.62 92 HIS A N 1
ATOM 747 C CA . HIS A 1 92 ? -12.344 -8.019 12.312 1.00 89.62 92 HIS A CA 1
ATOM 748 C C . HIS A 1 92 ? -13.421 -9.118 12.286 1.00 89.62 92 HIS A C 1
ATOM 750 O O . HIS A 1 92 ? -14.440 -9.011 12.972 1.00 89.62 92 HIS A O 1
ATOM 756 N N . LEU A 1 93 ? -13.182 -10.210 11.554 1.00 91.88 93 LEU A N 1
ATOM 757 C CA . LEU A 1 93 ? -14.065 -11.376 11.521 1.00 91.88 93 LEU A CA 1
ATOM 758 C C . LEU A 1 93 ? -14.148 -12.065 12.886 1.00 91.88 93 LEU A C 1
ATOM 760 O O . LEU A 1 93 ? -15.250 -12.381 13.335 1.00 91.88 93 LEU A O 1
ATOM 764 N N . LEU A 1 94 ? -13.017 -12.250 13.573 1.00 89.19 94 LEU A N 1
ATOM 765 C CA . LEU A 1 94 ? -12.991 -12.817 14.924 1.00 89.19 94 LEU A CA 1
ATOM 766 C C . LEU A 1 94 ? -13.802 -11.964 15.906 1.00 89.19 94 LEU A C 1
ATOM 768 O O . LEU A 1 94 ? -14.626 -12.504 16.643 1.00 89.19 94 LEU A O 1
ATOM 772 N N . GLN A 1 95 ? -13.636 -10.639 15.865 1.00 86.25 95 GLN A N 1
ATOM 773 C CA . GLN A 1 95 ? -14.410 -9.713 16.695 1.00 86.25 95 GLN A CA 1
ATOM 774 C C . GLN A 1 95 ? -15.916 -9.787 16.397 1.00 86.25 95 GLN A C 1
ATOM 776 O O . GLN A 1 95 ? -16.735 -9.649 17.304 1.00 86.25 95 GLN A O 1
ATOM 781 N N . ARG A 1 96 ? -16.300 -10.003 15.134 1.00 86.94 96 ARG A N 1
ATOM 782 C CA . ARG A 1 96 ? -17.708 -10.144 14.741 1.00 86.94 96 ARG A CA 1
ATOM 783 C C . ARG A 1 96 ? -18.317 -11.472 15.203 1.00 86.94 96 ARG A C 1
ATOM 785 O O . ARG A 1 96 ? -19.485 -11.491 15.578 1.00 86.94 96 ARG A O 1
ATOM 792 N N . LEU A 1 97 ? -17.558 -12.566 15.144 1.00 87.75 97 LEU A N 1
ATOM 793 C CA . LEU A 1 97 ? -18.016 -13.903 15.545 1.00 87.75 97 LEU A CA 1
ATOM 794 C C . LEU A 1 97 ? -18.089 -14.066 17.066 1.00 87.75 97 LEU A C 1
ATOM 796 O O . LEU A 1 97 ? -18.964 -14.768 17.568 1.00 87.75 97 LEU A O 1
ATOM 800 N N . VAL A 1 98 ? -17.186 -13.409 17.792 1.00 83.94 98 VAL A N 1
ATOM 801 C CA . VAL A 1 98 ? -17.147 -13.413 19.255 1.00 83.94 98 VAL A CA 1
ATOM 802 C C . VAL A 1 98 ? -17.297 -11.969 19.738 1.00 83.94 98 VAL A C 1
ATOM 804 O O . VAL A 1 98 ? -16.301 -11.331 20.089 1.00 83.94 98 VAL A O 1
ATOM 807 N N . PRO A 1 99 ? -18.527 -11.414 19.727 1.00 73.69 99 PRO A N 1
ATOM 808 C CA . PRO A 1 99 ? -18.754 -10.070 20.230 1.00 73.69 99 PRO A CA 1
ATOM 809 C C . PRO A 1 99 ? -18.348 -10.001 21.704 1.00 73.69 99 PRO A C 1
ATOM 811 O O . PRO A 1 99 ? -18.570 -10.936 22.477 1.00 73.69 99 PRO A O 1
ATOM 814 N N . PHE A 1 100 ? -17.732 -8.886 22.091 1.00 70.19 100 PHE A N 1
ATOM 815 C CA . PHE A 1 100 ? -17.313 -8.668 23.470 1.00 70.19 100 PHE A CA 1
ATOM 816 C C . PHE A 1 100 ? -18.532 -8.647 24.394 1.00 70.19 100 PHE A C 1
ATOM 818 O O . PHE A 1 100 ? -19.314 -7.701 24.394 1.00 70.19 100 PHE A O 1
ATOM 825 N N . ASP A 1 101 ? -18.662 -9.691 25.205 1.00 79.62 101 ASP A N 1
ATOM 826 C CA . ASP A 1 101 ? -19.620 -9.749 26.299 1.00 79.62 101 ASP A CA 1
ATOM 827 C C . ASP A 1 101 ? -19.094 -8.897 27.466 1.00 79.62 101 ASP A C 1
ATOM 829 O O . ASP A 1 101 ? -18.060 -9.206 28.074 1.00 79.62 101 ASP A O 1
ATOM 833 N N . GLU A 1 102 ? -19.791 -7.798 27.767 1.00 80.69 102 GLU A N 1
ATOM 834 C CA . GLU A 1 102 ? -19.436 -6.899 28.869 1.00 80.69 102 GLU A CA 1
ATOM 835 C C . GLU A 1 102 ? -19.368 -7.624 30.216 1.00 80.69 102 GLU A C 1
ATOM 837 O O . GLU A 1 102 ? -18.520 -7.283 31.047 1.00 80.69 102 GLU A O 1
ATOM 842 N N . GLN A 1 103 ? -20.199 -8.649 30.433 1.00 80.81 103 GLN A N 1
ATOM 843 C CA . GLN A 1 103 ? -20.179 -9.422 31.672 1.00 80.81 103 GLN A CA 1
ATOM 844 C C . GLN A 1 103 ? -18.898 -10.251 31.776 1.00 80.81 103 GLN A C 1
ATOM 846 O O . GLN A 1 103 ? -18.252 -10.238 32.826 1.00 80.81 103 GLN A O 1
ATOM 851 N N . LYS A 1 104 ? -18.461 -10.887 30.680 1.00 78.62 104 LYS A N 1
ATOM 852 C CA . LYS A 1 104 ? -17.181 -11.618 30.642 1.00 78.62 104 LYS A CA 1
ATOM 853 C C . LYS A 1 104 ? -15.986 -10.682 30.816 1.00 78.62 104 LYS A C 1
ATOM 855 O O . LYS A 1 104 ? -15.062 -11.026 31.551 1.00 78.62 104 LYS A O 1
ATOM 860 N N . ARG A 1 105 ? -16.013 -9.485 30.212 1.00 79.81 105 ARG A N 1
ATOM 861 C CA . ARG A 1 105 ? -14.958 -8.466 30.389 1.00 79.81 105 ARG A CA 1
ATOM 862 C C . ARG A 1 105 ? -14.863 -8.009 31.845 1.00 79.81 105 ARG A C 1
ATOM 864 O O . ARG A 1 105 ? -13.767 -7.948 32.399 1.00 79.81 105 ARG A O 1
ATOM 871 N N . ASN A 1 106 ? -16.003 -7.714 32.469 1.00 83.62 106 ASN A N 1
ATOM 872 C CA . ASN A 1 106 ? -16.062 -7.290 33.868 1.00 83.62 106 ASN A CA 1
ATOM 873 C C . ASN A 1 106 ? -15.659 -8.415 34.830 1.00 83.62 106 ASN A C 1
ATOM 875 O O . ASN A 1 106 ? -14.980 -8.136 35.816 1.00 83.62 106 ASN A O 1
ATOM 879 N N . PHE A 1 107 ? -16.019 -9.668 34.532 1.00 86.06 107 PHE A N 1
ATOM 880 C CA . PHE A 1 107 ? -15.558 -10.839 35.279 1.00 86.06 107 PHE A CA 1
ATOM 881 C C . PHE A 1 107 ? -14.034 -10.969 35.210 1.00 86.06 107 PHE A C 1
ATOM 883 O O . PHE A 1 107 ? -13.385 -10.972 36.249 1.00 86.06 107 PHE A O 1
ATOM 890 N N . PHE A 1 108 ? -13.449 -10.964 34.006 1.00 84.25 108 PHE A N 1
ATOM 891 C CA . PHE A 1 108 ? -11.999 -11.094 33.832 1.00 84.25 108 PHE A CA 1
ATOM 892 C C . PHE A 1 108 ? -11.234 -9.961 34.522 1.00 84.25 108 PHE A C 1
ATOM 894 O O . PHE A 1 108 ? -10.228 -10.209 35.184 1.00 84.25 108 PHE A O 1
ATOM 901 N N . LYS A 1 109 ? -11.739 -8.724 34.426 1.00 85.06 109 LYS A N 1
ATOM 902 C CA . LYS A 1 109 ? -11.157 -7.569 35.116 1.00 85.06 109 LYS A CA 1
ATOM 903 C C . LYS A 1 109 ? -11.188 -7.748 36.635 1.00 85.06 109 LYS A C 1
ATOM 905 O O . LYS A 1 109 ? -10.145 -7.657 37.263 1.00 85.06 109 LYS A O 1
ATOM 910 N N . ARG A 1 110 ? -12.349 -8.084 37.211 1.00 86.50 110 ARG A N 1
ATOM 911 C CA . ARG A 1 110 ? -12.490 -8.304 38.662 1.00 86.50 110 ARG A CA 1
ATOM 912 C C . ARG A 1 110 ? -11.641 -9.466 39.165 1.00 86.50 110 ARG A C 1
ATOM 914 O O . ARG A 1 110 ? -11.019 -9.338 40.209 1.00 86.50 110 ARG A O 1
ATOM 921 N N . SER A 1 111 ? -11.603 -10.581 38.439 1.00 86.25 111 SER A N 1
ATOM 922 C CA . SER A 1 111 ? -10.774 -11.734 38.800 1.00 86.25 111 SER A CA 1
ATOM 923 C C . SER A 1 111 ? -9.283 -11.408 38.750 1.00 86.25 111 SER A C 1
ATOM 925 O O . SER A 1 111 ? -8.537 -11.882 39.596 1.00 86.25 111 SER A O 1
ATOM 927 N N . THR A 1 112 ? -8.856 -10.584 37.789 1.00 85.94 112 THR A N 1
ATOM 928 C CA . THR A 1 112 ? -7.458 -10.144 37.678 1.00 85.94 112 THR A CA 1
ATOM 929 C C . THR A 1 112 ? -7.112 -9.151 38.787 1.00 85.94 112 THR A C 1
ATOM 931 O O . THR A 1 112 ? -6.115 -9.344 39.468 1.00 85.94 112 THR A O 1
ATOM 934 N N . ASP A 1 113 ? -7.963 -8.149 39.032 1.00 87.62 113 ASP A N 1
ATOM 935 C CA . ASP A 1 113 ? -7.793 -7.181 40.125 1.00 87.62 113 ASP A CA 1
ATOM 936 C C . ASP A 1 113 ? -7.730 -7.884 41.498 1.00 87.62 113 ASP A C 1
ATOM 938 O O . ASP A 1 113 ? -6.939 -7.495 42.350 1.00 87.62 113 ASP A O 1
ATOM 942 N N . LEU A 1 114 ? -8.515 -8.952 41.697 1.00 83.38 114 LEU A N 1
ATOM 943 C CA . LEU A 1 114 ? -8.471 -9.788 42.904 1.00 83.38 114 LEU A CA 1
ATOM 944 C C . LEU A 1 114 ? -7.217 -10.663 43.004 1.00 83.38 114 LEU A C 1
ATOM 946 O O . LEU A 1 114 ? -6.792 -10.960 44.110 1.00 83.38 114 LEU A O 1
ATOM 950 N N . ALA A 1 115 ? -6.640 -11.099 41.884 1.00 79.25 115 ALA A N 1
ATOM 951 C CA . ALA A 1 115 ? -5.410 -11.893 41.883 1.00 79.25 115 ALA A CA 1
ATOM 952 C C . ALA A 1 115 ? -4.152 -11.052 42.178 1.00 79.25 115 ALA A C 1
ATOM 954 O O . ALA A 1 115 ? -3.113 -11.614 42.515 1.00 79.25 115 ALA A O 1
ATOM 955 N N . PHE A 1 116 ? -4.240 -9.726 42.023 1.00 66.88 116 PHE A N 1
ATOM 956 C CA . PHE A 1 116 ? -3.173 -8.767 42.331 1.00 66.88 116 PHE A CA 1
ATOM 957 C C . PHE A 1 116 ? -3.333 -8.079 43.705 1.00 66.88 116 PHE A C 1
ATOM 959 O O . PHE A 1 116 ? -2.539 -7.189 44.020 1.00 66.88 116 PHE A O 1
ATOM 966 N N . LEU A 1 117 ? -4.327 -8.483 44.507 1.00 57.53 117 LEU A N 1
ATOM 967 C CA . LEU A 1 117 ? -4.518 -8.108 45.917 1.00 57.53 117 LEU A CA 1
ATOM 968 C C . LEU A 1 117 ? -4.039 -9.232 46.841 1.00 57.53 117 LEU A C 1
ATOM 970 O O . LEU A 1 117 ? -3.452 -8.893 47.891 1.00 57.53 117 LEU A O 1
#